Protein AF-A0A0B1SPC8-F1 (afdb_monomer_lite)

Structure (mmCIF, N/CA/C/O backbone):
data_AF-A0A0B1SPC8-F1
#
_entry.id   AF-A0A0B1SPC8-F1
#
loop_
_atom_site.group_PDB
_atom_site.id
_atom_site.type_symbol
_atom_site.label_atom_id
_atom_site.label_alt_id
_atom_site.label_comp_id
_atom_site.label_asym_id
_atom_site.label_entity_id
_atom_site.label_seq_id
_atom_site.pdbx_PDB_ins_code
_atom_site.Cartn_x
_atom_site.Cartn_y
_atom_site.Cartn_z
_atom_site.occupancy
_atom_site.B_iso_or_equiv
_atom_site.auth_seq_id
_atom_site.auth_comp_id
_atom_site.auth_asym_id
_atom_site.auth_atom_id
_atom_site.pdbx_PDB_model_num
ATOM 1 N N . LEU A 1 1 ? -17.282 -19.046 -81.722 1.00 43.69 1 LEU A N 1
ATOM 2 C CA . LEU A 1 1 ? -17.983 -20.095 -80.949 1.00 43.69 1 LEU A CA 1
ATOM 3 C C . LEU A 1 1 ? -18.415 -19.478 -79.629 1.00 43.69 1 LEU A C 1
ATOM 5 O O . LEU A 1 1 ? -17.618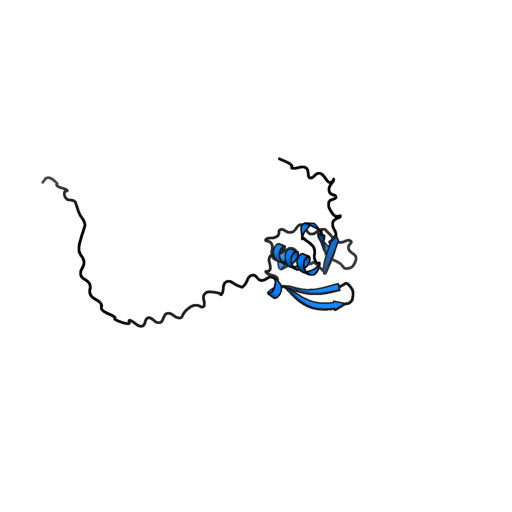 -18.775 -79.023 1.00 43.69 1 LEU A O 1
ATOM 9 N N . ALA A 1 2 ? -19.702 -19.620 -79.327 1.00 33.25 2 ALA A N 1
ATOM 10 C CA . ALA A 1 2 ? -20.455 -18.967 -78.257 1.00 33.25 2 ALA A CA 1
ATOM 11 C C . ALA A 1 2 ? -20.283 -19.698 -76.890 1.00 33.25 2 ALA A C 1
ATOM 13 O O . ALA A 1 2 ? -19.642 -20.750 -76.875 1.00 33.25 2 ALA A O 1
ATOM 14 N N . PRO A 1 3 ? -20.793 -19.133 -75.773 1.00 57.41 3 PRO A N 1
ATOM 15 C CA . PRO A 1 3 ? -20.462 -19.466 -74.375 1.00 57.41 3 PRO A CA 1
ATOM 16 C C . PRO A 1 3 ? -21.389 -20.550 -73.789 1.00 57.41 3 PRO A C 1
ATOM 18 O O . PRO A 1 3 ? -22.256 -21.016 -74.518 1.00 57.41 3 PRO A O 1
ATOM 21 N N . LEU A 1 4 ? -21.233 -20.909 -72.499 1.00 38.91 4 LEU A N 1
ATOM 22 C CA . LEU A 1 4 ? -22.323 -21.224 -71.544 1.00 38.91 4 LEU A CA 1
ATOM 23 C C . LEU A 1 4 ? -21.769 -21.533 -70.132 1.00 38.91 4 LEU A C 1
ATOM 25 O O . LEU A 1 4 ? -20.830 -22.310 -69.975 1.00 38.91 4 LEU A O 1
ATOM 29 N N . ALA A 1 5 ? -22.355 -20.867 -69.133 1.00 43.03 5 ALA A N 1
ATOM 30 C CA . ALA A 1 5 ? -22.366 -21.259 -67.721 1.00 43.03 5 ALA A CA 1
ATOM 31 C C . ALA A 1 5 ? -23.495 -22.296 -67.487 1.00 43.03 5 ALA A C 1
ATOM 33 O O . ALA A 1 5 ? -24.055 -22.749 -68.479 1.00 43.03 5 ALA A O 1
ATOM 34 N N . GLU A 1 6 ? -23.852 -22.567 -66.216 1.00 39.41 6 GLU A N 1
ATOM 35 C CA . GLU A 1 6 ? -24.920 -23.474 -65.698 1.00 39.41 6 GLU A CA 1
ATOM 36 C C . GLU A 1 6 ? -24.376 -24.869 -65.300 1.00 39.41 6 GLU A C 1
ATOM 38 O O . GLU A 1 6 ? -23.611 -25.462 -66.050 1.00 39.41 6 GLU A O 1
ATOM 43 N N . ASN A 1 7 ? -24.626 -25.491 -64.140 1.00 43.78 7 ASN A N 1
ATOM 44 C CA . ASN A 1 7 ? -25.593 -25.361 -63.038 1.00 43.78 7 ASN A CA 1
ATOM 45 C C . ASN A 1 7 ? -24.917 -25.906 -61.750 1.00 43.78 7 ASN A C 1
ATOM 47 O O . ASN A 1 7 ? -24.035 -26.756 -61.843 1.00 43.78 7 ASN A O 1
ATOM 51 N N . ASP A 1 8 ? -25.103 -25.345 -60.558 1.00 37.16 8 ASP A N 1
ATOM 52 C CA . ASP A 1 8 ? -26.288 -25.378 -59.684 1.00 37.16 8 ASP A CA 1
ATOM 53 C C . ASP A 1 8 ? -26.528 -26.739 -58.981 1.00 37.16 8 ASP A C 1
ATOM 55 O O . ASP A 1 8 ? -26.872 -27.738 -59.607 1.00 37.16 8 ASP A O 1
ATOM 59 N N . ASN A 1 9 ? -26.422 -26.670 -57.648 1.00 44.00 9 ASN A N 1
ATOM 60 C CA . ASN A 1 9 ? -27.435 -27.113 -56.686 1.00 44.00 9 ASN A CA 1
ATOM 61 C C . ASN A 1 9 ? -27.392 -28.524 -56.015 1.00 44.00 9 ASN A C 1
ATOM 63 O O . ASN A 1 9 ? -27.437 -29.565 -56.660 1.00 44.00 9 ASN A O 1
ATOM 67 N N . GLU A 1 10 ? -27.423 -28.450 -54.671 1.00 40.12 10 GLU A N 1
ATOM 68 C CA . GLU A 1 10 ? -28.068 -29.296 -53.624 1.00 40.12 10 GLU A CA 1
ATOM 69 C C . GLU A 1 10 ? -27.455 -30.670 -53.300 1.00 40.12 10 GLU A C 1
ATOM 71 O O . GLU A 1 10 ? -27.351 -31.552 -54.141 1.00 40.12 10 GLU A O 1
ATOM 76 N N . ASP A 1 11 ? -26.840 -30.869 -52.131 1.00 38.84 11 ASP A N 1
ATOM 77 C CA . ASP A 1 11 ? -27.388 -30.956 -50.762 1.00 38.84 11 ASP A CA 1
ATOM 78 C C . ASP A 1 11 ? -28.084 -32.303 -50.466 1.00 38.84 11 ASP A C 1
ATOM 80 O O . ASP A 1 11 ? -28.884 -32.816 -51.243 1.00 38.84 11 ASP A O 1
ATOM 84 N N . VAL A 1 12 ? -27.801 -32.797 -49.256 1.00 41.44 12 VAL A N 1
ATOM 85 C CA . VAL A 1 12 ? -28.731 -33.549 -48.407 1.00 41.44 12 VAL A CA 1
ATOM 86 C C . VAL A 1 12 ? -28.881 -35.102 -48.530 1.00 41.44 12 VAL A C 1
ATOM 88 O O . VAL A 1 12 ? -29.370 -35.659 -49.506 1.00 41.44 12 VAL A O 1
ATOM 91 N N . PHE A 1 13 ? -28.607 -35.749 -47.370 1.00 40.72 13 PHE A N 1
ATOM 92 C CA . PHE A 1 13 ? -29.007 -37.085 -46.843 1.00 40.72 13 PHE A CA 1
ATOM 93 C C . PHE A 1 13 ? -28.371 -38.349 -47.490 1.00 40.72 13 PHE A C 1
ATOM 95 O O . PHE A 1 13 ? -28.210 -38.430 -48.691 1.00 40.72 13 PHE A O 1
ATOM 102 N N . GLN A 1 14 ? -27.973 -39.427 -46.792 1.00 35.91 14 GLN A N 1
ATOM 103 C CA . GLN A 1 14 ? -28.425 -40.001 -45.519 1.00 35.91 14 GLN A CA 1
ATOM 104 C C . GLN A 1 14 ? -27.414 -41.068 -45.004 1.00 35.91 14 GLN A C 1
ATOM 106 O O . GLN A 1 14 ? -26.889 -41.870 -45.767 1.00 35.91 14 GLN A O 1
ATOM 111 N N . THR A 1 15 ? -27.178 -41.051 -43.687 1.00 40.91 15 THR A N 1
ATOM 112 C CA . THR A 1 15 ? -26.807 -42.137 -42.743 1.00 40.91 15 THR A CA 1
ATOM 113 C C . THR A 1 15 ? -26.546 -43.562 -43.247 1.00 40.91 15 THR A C 1
ATOM 115 O O . THR A 1 15 ? -27.477 -44.159 -43.763 1.00 40.91 15 THR A O 1
ATOM 118 N N . HIS A 1 16 ? -25.440 -44.183 -42.792 1.00 39.59 16 HIS A N 1
ATOM 119 C CA . HIS A 1 16 ? -25.464 -45.507 -42.135 1.00 39.59 16 HIS A CA 1
ATOM 120 C C . HIS A 1 16 ? -24.368 -45.637 -41.064 1.00 39.59 16 HIS A C 1
ATOM 122 O O . HIS A 1 16 ? -23.194 -45.358 -41.296 1.00 39.59 16 HIS A O 1
ATOM 128 N N . SER A 1 17 ? -24.792 -46.088 -39.884 1.00 44.06 17 SER A N 1
ATOM 129 C CA . SER A 1 17 ? -23.980 -46.455 -38.729 1.00 44.06 17 SER A CA 1
ATOM 130 C C . SER A 1 17 ? -22.925 -47.506 -39.068 1.00 44.06 17 SER A C 1
ATOM 132 O O . SER A 1 17 ? -23.242 -48.582 -39.569 1.00 44.06 17 SER A O 1
ATOM 134 N N . GLY A 1 18 ? -21.680 -47.227 -38.695 1.00 39.09 18 GLY A N 1
ATOM 135 C CA . GLY A 1 18 ? -20.591 -48.192 -38.702 1.00 39.09 18 GLY A CA 1
ATOM 136 C C . GLY A 1 18 ? -19.676 -47.929 -37.518 1.00 39.09 18 GLY A C 1
ATOM 137 O O . GLY A 1 18 ? -18.741 -47.142 -37.608 1.00 39.09 18 GLY A O 1
ATOM 138 N N . THR A 1 19 ? -19.955 -48.576 -36.389 1.00 50.19 19 THR A N 1
ATOM 139 C CA . THR A 1 19 ? -19.011 -48.700 -35.277 1.00 50.19 19 THR A CA 1
ATOM 140 C C . THR A 1 19 ? -17.724 -49.331 -35.790 1.00 50.19 19 THR A C 1
ATOM 142 O O . THR A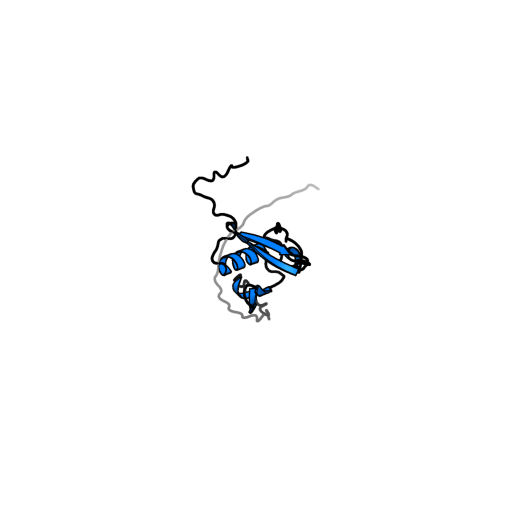 1 19 ? -17.705 -50.521 -36.109 1.00 50.19 19 THR A O 1
ATOM 145 N N . ARG A 1 20 ? -16.632 -48.567 -35.835 1.00 43.25 20 ARG A N 1
ATOM 146 C CA . ARG A 1 20 ? -15.298 -49.152 -35.930 1.00 43.25 20 ARG A CA 1
ATOM 147 C C . ARG A 1 20 ? -14.340 -48.411 -35.013 1.00 43.25 20 ARG A C 1
ATOM 149 O O . ARG A 1 20 ? -13.822 -47.349 -35.328 1.00 43.25 20 ARG A O 1
ATOM 156 N N . SER A 1 21 ? -14.162 -49.022 -33.848 1.00 48.69 21 SER A N 1
ATOM 157 C CA . SER A 1 21 ? -13.082 -48.748 -32.916 1.00 48.69 21 SER A CA 1
ATOM 158 C C . SER A 1 21 ? -11.758 -49.073 -33.608 1.00 48.69 21 SER A C 1
ATOM 160 O O . SER A 1 21 ? -11.517 -50.228 -33.964 1.00 48.69 21 SER A O 1
ATOM 162 N N . LEU A 1 22 ? -10.931 -48.059 -33.836 1.00 45.66 22 LEU A N 1
ATOM 163 C CA . LEU A 1 22 ? -9.519 -48.206 -34.165 1.00 45.66 22 LEU A CA 1
ATOM 164 C C . LEU A 1 22 ? -8.773 -47.186 -33.310 1.00 45.66 22 LEU A C 1
ATOM 166 O O . LEU A 1 22 ? -8.848 -45.981 -33.533 1.00 45.66 22 LEU A O 1
ATOM 170 N N . ALA A 1 23 ? -8.130 -47.703 -32.267 1.00 45.03 23 ALA A N 1
ATOM 171 C CA . ALA A 1 23 ? -7.189 -46.966 -31.452 1.00 45.03 23 ALA A CA 1
ATOM 172 C C . ALA A 1 23 ? -5.959 -46.652 -32.309 1.00 45.03 23 ALA A C 1
ATOM 174 O O . ALA A 1 23 ? -5.156 -47.540 -32.590 1.00 45.03 23 ALA A O 1
ATOM 175 N N . GLU A 1 24 ? -5.820 -45.396 -32.720 1.00 42.25 24 GLU A N 1
ATOM 176 C CA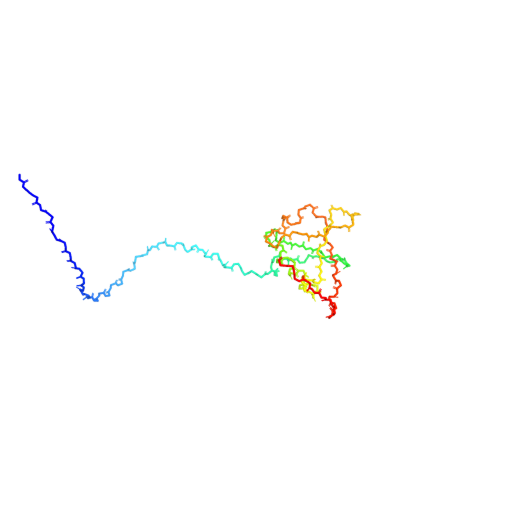 . GLU A 1 24 ? -4.555 -44.866 -33.211 1.00 42.25 24 GLU A CA 1
ATOM 177 C C . GLU A 1 24 ? -3.914 -44.076 -32.070 1.00 42.25 24 GLU A C 1
ATOM 179 O O . GLU A 1 24 ? -4.328 -42.976 -31.705 1.00 42.25 24 GLU A O 1
ATOM 184 N N . SER A 1 25 ? -2.949 -44.738 -31.435 1.00 51.97 25 SER A N 1
ATOM 185 C CA . SER A 1 25 ? -2.102 -44.214 -30.373 1.00 51.97 25 SER A CA 1
ATOM 186 C C . SER A 1 25 ? -1.283 -43.045 -30.917 1.00 51.97 25 SER A C 1
ATOM 188 O O . SER A 1 25 ? -0.214 -43.249 -31.487 1.00 51.97 25 SER A O 1
ATOM 190 N N . SER A 1 26 ? -1.791 -41.826 -30.750 1.00 52.62 26 SER A N 1
ATOM 191 C CA . SER A 1 26 ? -1.015 -40.600 -30.930 1.00 52.62 26 SER A CA 1
ATOM 192 C C . SER A 1 26 ? -0.454 -40.183 -29.577 1.00 52.62 26 SER A C 1
ATOM 194 O O . SER A 1 26 ? -1.205 -39.933 -28.634 1.00 52.62 26 SER A O 1
ATOM 196 N N . ASP A 1 27 ? 0.873 -40.153 -29.500 1.00 55.97 27 ASP A N 1
ATOM 197 C CA . ASP A 1 27 ? 1.668 -39.634 -28.389 1.00 55.97 27 ASP A CA 1
ATOM 198 C C . ASP A 1 27 ? 1.366 -38.136 -28.218 1.00 55.97 27 ASP A C 1
ATOM 200 O O . ASP A 1 27 ? 1.970 -37.263 -28.839 1.00 55.97 27 ASP A O 1
ATOM 204 N N . VAL A 1 28 ? 0.322 -37.842 -27.446 1.00 57.81 28 VAL A N 1
ATOM 205 C CA . VAL A 1 28 ? 0.040 -36.506 -26.933 1.00 57.81 28 VAL A CA 1
ATOM 206 C C . VAL A 1 28 ? 0.604 -36.497 -25.530 1.00 57.81 28 VAL A C 1
ATOM 208 O O . VAL A 1 28 ? -0.015 -37.012 -24.601 1.00 57.81 28 VAL A O 1
ATOM 211 N N . THR A 1 29 ? 1.790 -35.918 -25.365 1.00 55.81 29 THR A N 1
ATOM 212 C CA . THR A 1 29 ? 2.273 -35.552 -24.038 1.00 55.81 29 THR A CA 1
ATOM 213 C C . THR A 1 29 ? 1.254 -34.561 -23.465 1.00 55.81 29 THR A C 1
ATOM 215 O O . THR A 1 29 ? 1.089 -33.480 -24.038 1.00 55.81 29 THR A O 1
ATOM 218 N N . PRO A 1 30 ? 0.513 -34.887 -22.390 1.00 57.03 30 PRO A N 1
ATOM 219 C CA . PRO A 1 30 ? -0.393 -33.922 -21.801 1.00 57.03 30 PRO A CA 1
ATOM 220 C C . PRO A 1 30 ? 0.474 -32.812 -21.217 1.00 57.03 30 PRO A C 1
ATOM 222 O O . PRO A 1 30 ? 1.173 -33.007 -20.224 1.00 57.03 30 PRO A O 1
ATOM 225 N N . VAL A 1 31 ? 0.461 -31.642 -21.855 1.00 50.59 31 VAL A N 1
ATOM 226 C CA . VAL A 1 31 ? 0.962 -30.428 -21.218 1.00 50.59 31 VAL A CA 1
ATOM 227 C C . VAL A 1 31 ? 0.103 -30.275 -19.967 1.00 50.59 31 VAL A C 1
ATOM 229 O O . VAL A 1 31 ? -1.126 -30.234 -20.109 1.00 50.59 31 VAL A O 1
ATOM 232 N N . PRO A 1 32 ? 0.671 -30.252 -18.748 1.00 47.06 32 PRO A N 1
ATOM 233 C CA . PRO A 1 32 ? -0.129 -29.946 -17.583 1.00 47.06 32 PRO A CA 1
ATOM 234 C C . PRO A 1 32 ? -0.731 -28.574 -17.852 1.00 47.06 32 PRO A C 1
ATOM 236 O O . PRO A 1 32 ? -0.013 -27.576 -17.935 1.00 47.06 32 PRO A O 1
ATOM 239 N N . SER A 1 33 ? -2.049 -28.548 -18.076 1.00 47.47 33 SER A N 1
ATOM 240 C CA . SER A 1 33 ? -2.810 -27.310 -18.063 1.00 47.47 33 SER A CA 1
ATOM 241 C C . SER A 1 33 ? -2.425 -26.668 -16.755 1.00 47.47 33 SER A C 1
ATOM 243 O O . SER A 1 33 ? -2.626 -27.293 -15.712 1.00 47.47 33 SER A O 1
ATOM 245 N N . SER A 1 34 ? -1.750 -25.519 -16.831 1.00 45.25 34 SER A N 1
ATOM 246 C CA . SER A 1 34 ? -1.342 -24.773 -15.657 1.00 45.25 34 SER A CA 1
ATOM 247 C C . SER A 1 34 ? -2.577 -24.708 -14.788 1.00 45.25 34 SER A C 1
ATOM 249 O O . SER A 1 34 ? -3.575 -24.103 -15.182 1.00 45.25 34 SER A O 1
ATOM 251 N N . THR A 1 35 ? -2.547 -25.459 -13.684 1.00 45.12 35 THR A N 1
ATOM 252 C CA . THR A 1 35 ? -3.556 -25.401 -12.640 1.00 45.12 35 THR A CA 1
ATOM 253 C C . THR A 1 35 ? -3.838 -23.933 -12.482 1.00 45.12 35 THR A C 1
ATOM 255 O O . THR A 1 35 ? -2.883 -23.185 -12.258 1.00 45.12 35 THR A O 1
ATOM 258 N N . VAL A 1 36 ? -5.094 -23.536 -12.722 1.00 49.28 36 VAL A N 1
ATOM 259 C CA . VAL A 1 36 ? -5.594 -22.195 -12.430 1.00 49.28 36 VAL A CA 1
ATOM 260 C C . VAL A 1 36 ? -5.027 -21.908 -11.059 1.00 49.28 36 VAL A C 1
ATOM 262 O O . VAL A 1 36 ? -5.403 -22.599 -10.110 1.00 49.28 36 VAL A O 1
ATOM 265 N N . ALA A 1 37 ? -3.975 -21.083 -11.013 1.00 50.62 37 ALA A N 1
ATOM 266 C CA . ALA A 1 37 ? -3.204 -20.912 -9.801 1.00 50.62 37 ALA A CA 1
ATOM 267 C C . ALA A 1 37 ? -4.252 -20.483 -8.800 1.00 50.62 37 ALA A C 1
ATOM 269 O O . ALA A 1 37 ? -4.968 -19.516 -9.062 1.00 50.62 37 ALA A O 1
ATOM 270 N N . SER A 1 38 ? -4.463 -21.302 -7.772 1.00 49.38 38 SER A N 1
ATOM 271 C CA . SER A 1 38 ? -5.391 -20.986 -6.707 1.00 49.38 38 SER A CA 1
ATOM 272 C C . SER A 1 38 ? -4.974 -19.602 -6.242 1.00 49.38 38 SER A C 1
ATOM 274 O O . SER A 1 38 ? -3.905 -19.462 -5.646 1.00 49.38 38 SER A O 1
ATOM 276 N N . ASP A 1 39 ? -5.750 -18.596 -6.646 1.00 57.56 39 ASP A N 1
ATOM 277 C CA . ASP A 1 39 ? -5.466 -17.167 -6.508 1.00 57.56 39 ASP A CA 1
ATOM 278 C C . ASP A 1 39 ? -5.764 -16.779 -5.058 1.00 57.56 39 ASP A C 1
ATOM 280 O O . ASP A 1 39 ? -6.535 -15.866 -4.765 1.00 57.56 39 ASP A O 1
ATOM 284 N N . ASP A 1 40 ? -5.248 -17.599 -4.141 1.00 61.03 40 ASP A N 1
ATOM 285 C CA . ASP A 1 40 ? -5.396 -17.446 -2.722 1.00 61.03 40 ASP A CA 1
ATOM 286 C C . ASP A 1 40 ? -4.216 -16.600 -2.244 1.00 61.03 40 ASP A C 1
ATOM 288 O O . ASP A 1 40 ? -3.083 -17.094 -2.167 1.00 61.03 40 ASP A O 1
ATOM 292 N N . PRO A 1 41 ? -4.449 -15.316 -1.921 1.00 60.97 41 PRO A N 1
ATOM 293 C CA . PRO A 1 41 ? -3.406 -14.410 -1.455 1.00 60.97 41 PRO A CA 1
ATOM 294 C C . PRO A 1 41 ? -2.673 -14.902 -0.198 1.00 60.97 41 PRO A C 1
ATOM 296 O O . PRO A 1 41 ? -1.666 -14.306 0.172 1.00 60.97 41 PRO A O 1
ATOM 299 N N . ILE A 1 42 ? -3.159 -15.955 0.472 1.00 62.41 42 ILE A N 1
ATOM 300 C CA . ILE A 1 42 ? -2.485 -16.587 1.614 1.00 62.41 42 ILE A CA 1
ATOM 301 C C . ILE A 1 42 ? -1.124 -17.182 1.214 1.00 62.41 42 ILE A C 1
ATOM 303 O O . ILE A 1 42 ? -0.179 -17.068 1.985 1.00 62.41 42 ILE A O 1
ATOM 307 N N . ASN A 1 43 ? -0.979 -17.744 0.009 1.00 74.50 43 ASN A N 1
ATOM 308 C CA . ASN A 1 43 ? 0.298 -18.335 -0.423 1.00 74.50 43 ASN A CA 1
ATOM 309 C C . ASN A 1 43 ? 1.289 -17.306 -0.992 1.00 74.50 43 ASN A C 1
ATOM 311 O O . ASN A 1 43 ? 2.447 -17.636 -1.233 1.00 74.50 43 ASN A O 1
ATOM 315 N N . SER A 1 44 ? 0.847 -16.069 -1.228 1.00 87.50 44 SER A N 1
ATOM 316 C CA . SER A 1 44 ? 1.666 -15.017 -1.845 1.00 87.50 44 SER A CA 1
ATOM 317 C C . SER A 1 44 ? 2.319 -14.073 -0.838 1.00 87.50 44 SER A C 1
ATOM 319 O O . SER A 1 44 ? 3.102 -13.214 -1.242 1.00 87.50 44 SER A O 1
ATOM 321 N N . VAL A 1 45 ? 1.982 -14.195 0.448 1.00 92.25 45 VAL A N 1
ATOM 322 C CA . VAL A 1 45 ? 2.558 -13.399 1.536 1.00 92.25 45 VAL A CA 1
ATOM 323 C C . VAL A 1 45 ? 2.825 -14.312 2.728 1.00 92.25 45 VAL A C 1
ATOM 325 O O . VAL A 1 45 ? 1.892 -14.864 3.309 1.00 92.25 45 VAL A O 1
ATOM 328 N N . VAL A 1 46 ? 4.092 -14.440 3.110 1.00 91.56 46 VAL A N 1
ATOM 329 C CA . VAL A 1 46 ? 4.550 -15.265 4.231 1.00 91.56 46 VAL A CA 1
ATOM 330 C C . VAL A 1 46 ? 5.107 -14.367 5.329 1.00 91.56 46 VAL A C 1
ATOM 332 O O . VAL A 1 46 ? 5.961 -13.516 5.090 1.00 91.56 46 VAL A O 1
ATOM 335 N N . GLU A 1 47 ? 4.636 -14.559 6.557 1.00 91.19 47 GLU A N 1
ATOM 336 C CA . GLU A 1 47 ? 5.183 -13.881 7.735 1.00 91.19 47 GLU A CA 1
ATOM 337 C C . GLU A 1 47 ? 6.437 -14.622 8.215 1.00 91.19 47 GLU A C 1
ATOM 339 O O . GLU A 1 47 ? 6.383 -15.818 8.493 1.00 91.19 47 GLU A O 1
ATOM 344 N N . LEU A 1 48 ? 7.570 -13.921 8.301 1.00 87.38 48 LEU A N 1
ATOM 345 C CA . LEU A 1 48 ? 8.858 -14.522 8.664 1.00 87.38 48 LEU A CA 1
ATOM 346 C C . LEU A 1 48 ? 9.094 -14.487 10.178 1.00 87.38 48 LEU A C 1
ATOM 348 O O . LEU A 1 48 ? 9.232 -15.518 10.832 1.00 87.38 48 LEU A O 1
ATOM 352 N N . SER A 1 49 ? 9.164 -13.283 10.743 1.00 82.38 49 SER A N 1
ATOM 353 C CA . SER A 1 49 ? 9.354 -13.046 12.172 1.00 82.38 49 SER A CA 1
ATOM 354 C C . SER A 1 49 ? 8.758 -11.695 12.562 1.00 82.38 49 SER A C 1
ATOM 356 O O . SER A 1 49 ? 8.615 -10.781 11.745 1.00 82.38 49 SER A O 1
ATOM 358 N N . THR A 1 50 ? 8.360 -11.567 13.823 1.00 81.19 50 THR A N 1
ATOM 359 C CA . THR A 1 50 ? 7.742 -10.346 14.342 1.00 81.19 50 THR A CA 1
ATOM 360 C C . THR A 1 50 ? 8.534 -9.879 15.549 1.00 81.19 50 THR A C 1
ATOM 362 O O . THR A 1 50 ? 8.810 -10.667 16.454 1.00 81.19 50 THR A O 1
ATOM 365 N N . SER A 1 51 ? 8.900 -8.599 15.572 1.00 78.31 51 SER A N 1
ATOM 366 C CA . SER A 1 51 ? 9.504 -7.970 16.747 1.00 78.31 51 SER A CA 1
ATOM 367 C C . SER A 1 51 ? 8.722 -6.711 17.109 1.00 78.31 51 SER A C 1
ATOM 369 O O . SER A 1 51 ? 8.683 -5.729 16.367 1.00 78.31 51 SER A O 1
ATOM 371 N N . GLY A 1 52 ? 8.032 -6.762 18.250 1.00 80.75 52 GLY A N 1
ATOM 372 C CA . GLY A 1 52 ? 7.138 -5.691 18.687 1.00 80.75 52 GLY A CA 1
ATOM 373 C C . GLY A 1 52 ? 6.081 -5.357 17.631 1.00 80.75 52 GLY A C 1
ATOM 374 O O . GLY A 1 52 ? 5.282 -6.209 17.257 1.00 80.75 52 GLY A O 1
ATOM 375 N N . ASN A 1 53 ? 6.104 -4.116 17.144 1.00 81.50 53 ASN A N 1
ATOM 376 C CA . ASN A 1 53 ? 5.139 -3.597 16.169 1.00 81.50 53 ASN A CA 1
ATOM 377 C C . ASN A 1 53 ? 5.590 -3.765 14.706 1.00 81.50 53 ASN A C 1
ATOM 379 O O . ASN A 1 53 ? 4.929 -3.249 13.805 1.00 81.50 53 ASN A O 1
ATOM 383 N N . LEU A 1 54 ? 6.725 -4.425 14.459 1.00 86.50 54 LEU A N 1
ATOM 384 C CA . LEU A 1 54 ? 7.276 -4.621 13.122 1.00 86.50 54 LEU A CA 1
ATOM 385 C C . LEU A 1 54 ? 7.016 -6.049 12.634 1.00 86.50 54 LEU A C 1
ATOM 387 O O . LEU A 1 54 ? 7.401 -7.024 13.286 1.00 86.50 54 LEU A O 1
ATOM 391 N N . LEU A 1 55 ? 6.394 -6.152 11.460 1.00 89.88 55 LEU A N 1
ATOM 392 C CA . LEU A 1 55 ? 6.093 -7.409 10.785 1.00 89.88 55 LEU A CA 1
ATOM 393 C C . LEU A 1 55 ? 7.028 -7.597 9.588 1.00 89.88 55 LEU A C 1
ATOM 395 O O . LEU A 1 55 ? 7.029 -6.769 8.677 1.00 89.88 55 LEU A O 1
ATOM 399 N N . HIS A 1 56 ? 7.813 -8.676 9.583 1.00 92.75 56 HIS A N 1
ATOM 400 C CA . HIS A 1 56 ? 8.665 -9.024 8.447 1.00 92.75 56 HIS A CA 1
ATOM 401 C C . HIS A 1 56 ? 7.908 -9.967 7.517 1.00 92.75 56 HIS A C 1
ATOM 403 O O . HIS A 1 56 ? 7.430 -11.019 7.947 1.00 92.75 56 HIS A O 1
ATOM 409 N N . LEU A 1 57 ? 7.816 -9.581 6.247 1.00 93.56 57 LEU A N 1
ATOM 410 C CA . LEU A 1 57 ? 7.057 -10.287 5.223 1.00 93.56 57 LEU A CA 1
ATOM 411 C C . LEU A 1 57 ? 7.975 -10.705 4.080 1.00 93.56 57 LEU A C 1
ATOM 413 O O .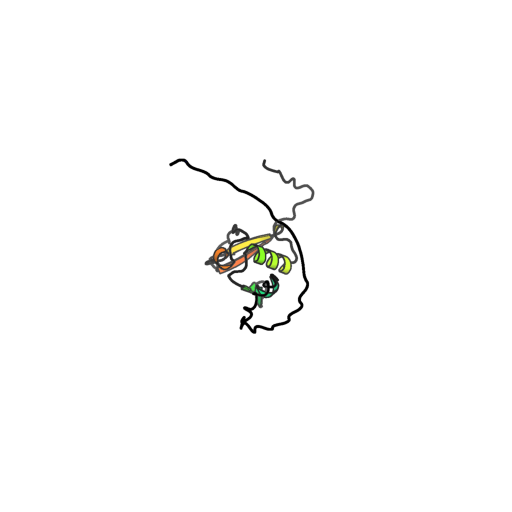 LEU A 1 57 ? 8.763 -9.892 3.599 1.00 93.56 57 LEU A O 1
ATOM 417 N N . ASP A 1 58 ? 7.817 -11.940 3.625 1.00 93.75 58 ASP A N 1
ATOM 418 C CA . ASP A 1 58 ? 8.212 -12.362 2.287 1.00 93.75 58 ASP A CA 1
ATOM 419 C C . ASP A 1 58 ? 6.974 -12.296 1.386 1.00 93.75 58 ASP A C 1
ATOM 421 O O . ASP A 1 58 ? 5.918 -12.831 1.726 1.00 93.75 58 ASP A O 1
ATOM 425 N N . VAL A 1 59 ? 7.066 -11.573 0.275 1.00 95.12 59 VAL A N 1
ATOM 426 C CA . VAL A 1 59 ? 5.926 -11.278 -0.601 1.00 95.12 59 VAL A CA 1
ATOM 427 C C . VAL A 1 59 ? 6.299 -11.648 -2.026 1.00 95.12 59 VAL A C 1
ATOM 429 O O . VAL A 1 59 ? 7.333 -11.199 -2.526 1.00 95.12 59 VAL A O 1
ATOM 432 N N . ASP A 1 60 ? 5.435 -12.397 -2.720 1.00 95.62 60 ASP A N 1
ATOM 433 C CA . ASP A 1 60 ? 5.606 -12.616 -4.158 1.00 95.62 60 ASP A CA 1
ATOM 434 C C . ASP A 1 60 ? 5.607 -11.254 -4.856 1.00 95.62 60 ASP A C 1
ATOM 436 O O . ASP A 1 60 ? 4.606 -10.539 -4.907 1.00 95.62 60 ASP A O 1
ATOM 440 N N . ALA A 1 61 ? 6.754 -10.900 -5.424 1.00 95.81 61 ALA A N 1
ATOM 441 C CA . ALA A 1 61 ? 6.977 -9.609 -6.049 1.00 95.81 61 ALA A CA 1
ATOM 442 C C . ALA A 1 61 ? 6.015 -9.338 -7.228 1.00 95.81 61 ALA A C 1
ATOM 444 O O . ALA A 1 61 ? 5.840 -8.186 -7.623 1.00 95.81 61 ALA A O 1
ATOM 445 N N . ARG A 1 62 ? 5.398 -10.381 -7.799 1.00 96.31 62 ARG A N 1
ATOM 446 C CA . ARG A 1 62 ? 4.425 -10.295 -8.900 1.00 96.31 62 ARG A CA 1
ATOM 447 C C . ARG A 1 62 ? 2.988 -10.110 -8.420 1.00 96.31 62 ARG A C 1
ATOM 449 O O . ARG A 1 62 ? 2.128 -9.818 -9.246 1.00 96.31 62 ARG A O 1
ATOM 456 N N . LEU A 1 63 ? 2.723 -10.287 -7.124 1.00 96.19 63 LEU A N 1
ATOM 457 C CA . LEU A 1 63 ? 1.397 -10.114 -6.538 1.00 96.19 63 LEU A CA 1
ATOM 458 C C . LEU A 1 63 ? 0.855 -8.720 -6.900 1.00 96.19 63 LEU A C 1
ATOM 460 O O . LEU A 1 63 ? 1.579 -7.740 -6.709 1.00 96.19 63 LEU A O 1
ATOM 464 N N . PRO A 1 64 ? -0.386 -8.589 -7.401 1.00 96.69 64 PRO A N 1
ATOM 465 C CA . PRO A 1 64 ? -0.987 -7.277 -7.603 1.00 96.69 64 PRO A CA 1
ATOM 466 C C . PRO A 1 64 ? -1.084 -6.516 -6.281 1.00 96.69 64 PRO A C 1
ATOM 468 O O . PRO A 1 64 ? -1.473 -7.068 -5.247 1.00 96.69 64 PRO A O 1
ATOM 471 N N . PHE A 1 65 ? -0.759 -5.231 -6.297 1.00 96.50 65 PHE A N 1
ATOM 472 C CA . PHE A 1 65 ? -0.681 -4.415 -5.095 1.00 96.50 65 PHE A CA 1
ATOM 473 C C . PHE A 1 65 ? -2.038 -4.300 -4.388 1.00 96.50 65 PHE A C 1
ATOM 475 O O . PHE A 1 65 ? -2.103 -4.305 -3.158 1.00 96.50 65 PHE A O 1
ATOM 482 N N . GLY A 1 66 ? -3.145 -4.314 -5.137 1.00 95.88 66 GLY A N 1
ATOM 483 C CA . GLY A 1 66 ? -4.496 -4.399 -4.578 1.00 95.88 66 GLY A CA 1
ATOM 484 C C . GLY A 1 66 ? -4.727 -5.678 -3.765 1.00 95.88 66 GLY A C 1
ATOM 485 O O . GLY A 1 66 ? -5.305 -5.627 -2.678 1.00 95.88 66 GLY A O 1
ATOM 486 N N . ARG A 1 67 ? -4.203 -6.823 -4.229 1.00 95.81 67 ARG A N 1
ATOM 487 C CA . ARG A 1 67 ? -4.262 -8.100 -3.492 1.00 95.81 67 ARG A CA 1
ATOM 488 C C . ARG A 1 67 ? -3.413 -8.048 -2.224 1.00 95.81 67 ARG A C 1
ATOM 490 O O . ARG A 1 67 ? -3.863 -8.525 -1.183 1.00 95.81 67 ARG A O 1
ATOM 497 N N . PHE A 1 68 ? -2.239 -7.418 -2.280 1.00 96.12 68 PHE A N 1
ATOM 498 C CA . PHE A 1 68 ? -1.416 -7.168 -1.094 1.00 96.12 68 PHE A CA 1
ATOM 499 C C . PHE A 1 68 ? -2.143 -6.284 -0.065 1.00 96.12 68 PHE A C 1
ATOM 501 O O . PHE A 1 68 ? -2.193 -6.632 1.114 1.00 96.12 68 PHE A O 1
ATOM 508 N N . LYS A 1 69 ? -2.790 -5.190 -0.492 1.00 95.62 69 LYS A N 1
ATOM 509 C CA . LYS A 1 69 ? -3.606 -4.344 0.400 1.00 95.62 69 LYS A CA 1
ATOM 510 C C . LYS A 1 69 ? -4.773 -5.110 1.018 1.00 95.62 69 LYS A C 1
ATOM 512 O O . LYS A 1 69 ? -5.032 -4.953 2.206 1.00 95.62 69 LYS A O 1
ATOM 517 N N . ALA A 1 70 ? -5.450 -5.959 0.248 1.00 95.31 70 ALA A N 1
ATOM 518 C CA . ALA A 1 70 ? -6.518 -6.811 0.767 1.00 95.31 70 ALA A CA 1
ATOM 519 C C . ALA A 1 70 ? -5.992 -7.831 1.793 1.00 95.31 70 ALA A C 1
ATOM 521 O O . ALA A 1 70 ? -6.622 -8.052 2.827 1.00 95.31 70 ALA A O 1
ATOM 522 N N . TRP A 1 71 ? -4.820 -8.429 1.547 1.00 95.62 71 TRP A N 1
ATOM 523 C CA . TRP A 1 71 ? -4.142 -9.276 2.530 1.00 95.62 71 TRP A CA 1
ATOM 524 C C . TRP A 1 71 ? -3.841 -8.497 3.817 1.00 95.62 71 TRP A C 1
ATOM 526 O O . TRP A 1 71 ? -4.194 -8.962 4.900 1.00 95.62 71 TRP A O 1
ATOM 536 N N . LEU A 1 72 ? -3.296 -7.284 3.697 1.00 94.50 72 LEU A N 1
ATOM 537 C CA . LEU A 1 72 ? -2.982 -6.424 4.837 1.00 94.50 72 LEU A CA 1
ATOM 538 C C . LEU A 1 72 ? -4.242 -6.029 5.621 1.00 94.50 72 LEU A C 1
ATOM 540 O O . LEU A 1 72 ? -4.239 -6.089 6.845 1.00 94.50 72 LEU A O 1
ATOM 544 N N . GLY A 1 73 ? -5.341 -5.704 4.935 1.00 93.81 73 GLY A N 1
ATOM 545 C CA . GLY A 1 73 ? -6.632 -5.430 5.570 1.00 93.81 73 GLY A CA 1
ATOM 546 C C . GLY A 1 73 ? -7.149 -6.622 6.377 1.00 93.81 73 GLY A C 1
ATOM 547 O O . GLY A 1 73 ? -7.484 -6.474 7.551 1.00 93.81 73 GLY A O 1
ATOM 548 N N . ARG A 1 74 ? -7.101 -7.837 5.807 1.00 94.06 74 ARG A N 1
ATOM 549 C CA . ARG A 1 74 ? -7.440 -9.071 6.542 1.00 94.06 74 ARG A CA 1
ATOM 550 C C . ARG A 1 74 ? -6.535 -9.276 7.758 1.00 94.06 74 ARG A C 1
ATOM 552 O O . ARG A 1 74 ? -7.043 -9.604 8.825 1.00 94.06 74 ARG A O 1
ATOM 559 N N . LYS A 1 75 ? -5.223 -9.042 7.622 1.00 92.12 75 LYS A N 1
ATOM 560 C CA . LYS A 1 75 ? -4.259 -9.143 8.732 1.00 92.12 75 LYS A CA 1
ATOM 561 C C . LYS A 1 75 ? -4.570 -8.160 9.864 1.00 92.12 75 LYS A C 1
ATOM 563 O O . LYS A 1 75 ? -4.398 -8.497 11.031 1.00 92.12 75 LYS A O 1
ATOM 568 N N . LEU A 1 76 ? -5.029 -6.963 9.516 1.00 91.38 76 LEU A N 1
ATOM 569 C CA . LEU A 1 76 ? -5.372 -5.898 10.454 1.00 91.38 76 LEU A CA 1
ATOM 570 C C . LEU A 1 76 ? -6.824 -5.967 10.966 1.00 91.38 76 LEU A C 1
ATOM 572 O O . LEU A 1 76 ? -7.189 -5.188 11.842 1.00 91.38 76 LEU A O 1
ATOM 576 N N . GLY A 1 77 ? -7.656 -6.867 10.431 1.00 92.88 77 GLY A N 1
ATOM 577 C CA . GLY A 1 77 ? -9.080 -6.950 10.764 1.00 92.88 77 GLY A CA 1
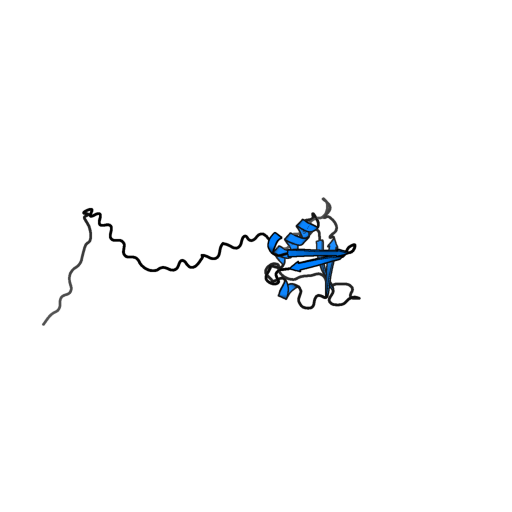ATOM 578 C C . GLY A 1 77 ? -9.891 -5.725 10.320 1.00 92.88 77 GLY A C 1
ATOM 579 O O . GLY A 1 77 ? -10.852 -5.360 10.992 1.00 92.88 77 GLY A O 1
ATOM 580 N N . MET A 1 78 ? -9.497 -5.071 9.224 1.00 91.81 78 MET A N 1
ATOM 581 C CA . MET A 1 78 ? -10.121 -3.840 8.721 1.00 91.81 78 MET A CA 1
ATOM 582 C C . MET A 1 78 ? -10.235 -3.834 7.195 1.00 91.81 78 MET A C 1
ATOM 584 O O . MET A 1 78 ? -9.458 -4.483 6.491 1.00 91.81 78 MET A O 1
ATOM 588 N N . ASP A 1 79 ? -11.189 -3.069 6.672 1.00 91.62 79 ASP A N 1
ATOM 589 C CA . ASP A 1 79 ? -11.331 -2.874 5.232 1.00 91.62 79 ASP A CA 1
ATOM 590 C C . ASP A 1 79 ? -10.249 -1.928 4.674 1.00 91.62 79 ASP A C 1
ATOM 592 O O . ASP A 1 79 ? -9.748 -1.033 5.359 1.00 91.62 79 ASP A O 1
ATOM 596 N N . THR A 1 80 ? -9.904 -2.091 3.395 1.00 92.00 80 THR A N 1
ATOM 597 C CA . THR A 1 80 ? -8.900 -1.255 2.704 1.00 92.00 80 THR A CA 1
ATOM 598 C C . THR A 1 80 ? -9.278 0.230 2.614 1.00 92.00 80 THR A C 1
ATOM 600 O O . THR A 1 80 ? -8.412 1.089 2.426 1.00 92.00 80 THR A O 1
ATOM 603 N N . THR A 1 81 ? -10.553 0.574 2.804 1.00 91.06 81 THR A N 1
ATOM 604 C CA . THR A 1 81 ? -11.016 1.961 2.931 1.00 91.06 81 THR A CA 1
ATOM 605 C C . THR A 1 81 ? -10.698 2.578 4.295 1.00 91.06 81 THR A C 1
ATOM 607 O O . THR A 1 81 ? -10.663 3.802 4.409 1.00 91.06 81 THR A O 1
ATOM 610 N N . GLN A 1 82 ? -10.373 1.785 5.315 1.00 91.94 82 GLN A N 1
ATOM 611 C CA . GLN A 1 82 ? -10.136 2.267 6.681 1.00 91.94 82 GLN A CA 1
ATOM 612 C C . GLN A 1 82 ? -8.665 2.587 6.971 1.00 91.94 82 GLN A C 1
ATOM 614 O O . GLN A 1 82 ? -8.339 3.060 8.058 1.00 91.94 82 GLN A O 1
ATOM 619 N N . PHE A 1 83 ? -7.761 2.378 6.013 1.00 94.25 83 PHE A N 1
ATOM 620 C CA . PHE A 1 83 ? -6.351 2.724 6.164 1.00 94.25 83 PHE A CA 1
ATOM 621 C C . PHE A 1 83 ? -5.715 3.179 4.851 1.00 94.25 83 PHE A C 1
ATOM 623 O O . PHE A 1 83 ? -6.258 3.003 3.760 1.00 94.25 83 PHE A O 1
ATOM 630 N N . VAL A 1 84 ? -4.530 3.773 4.967 1.00 95.12 84 VAL A N 1
ATOM 631 C CA . VAL A 1 84 ? -3.614 4.023 3.853 1.00 95.12 84 VAL A CA 1
ATOM 632 C C . VAL A 1 84 ? -2.263 3.388 4.140 1.00 95.12 84 VAL A C 1
ATOM 634 O O . VAL A 1 84 ? -1.786 3.384 5.279 1.00 95.12 84 VAL A O 1
ATOM 637 N N . VAL A 1 85 ? -1.639 2.865 3.088 1.00 96.75 85 VAL A N 1
ATOM 638 C CA . VAL A 1 85 ? -0.247 2.417 3.132 1.00 96.75 85 VAL A CA 1
ATOM 639 C C . VAL A 1 85 ? 0.648 3.646 3.015 1.00 96.75 85 VAL A C 1
ATOM 641 O O . VAL A 1 85 ? 0.466 4.469 2.119 1.00 96.75 85 VAL A O 1
ATOM 644 N N . ILE A 1 86 ? 1.612 3.764 3.919 1.00 97.62 86 ILE A N 1
ATOM 645 C CA . ILE A 1 86 ? 2.626 4.813 3.932 1.00 97.62 86 ILE A CA 1
ATOM 646 C C . ILE A 1 86 ? 3.955 4.196 3.510 1.00 97.62 86 ILE A C 1
ATOM 648 O O . ILE A 1 86 ? 4.366 3.174 4.052 1.00 97.62 86 ILE A O 1
ATOM 652 N N . LYS A 1 87 ? 4.640 4.810 2.552 1.00 97.44 87 LYS A N 1
ATOM 653 C CA . LYS A 1 87 ? 5.974 4.403 2.117 1.00 97.44 87 LYS A CA 1
ATOM 654 C C . LYS A 1 87 ? 7.028 5.262 2.776 1.00 97.44 87 LYS A C 1
ATOM 656 O O . LYS A 1 87 ? 6.975 6.485 2.663 1.00 97.44 87 LYS A O 1
ATOM 661 N N . HIS A 1 88 ? 8.010 4.608 3.369 1.00 97.31 88 HIS A N 1
ATOM 662 C CA . HIS A 1 88 ? 9.240 5.234 3.816 1.00 97.31 88 HIS A CA 1
ATOM 663 C C . HIS A 1 88 ? 10.372 4.725 2.927 1.00 97.31 88 HIS A C 1
ATOM 665 O O . HIS A 1 88 ? 10.561 3.518 2.802 1.00 97.31 88 HIS A O 1
ATOM 671 N N . TYR A 1 89 ? 11.108 5.627 2.297 1.00 96.19 89 TYR A N 1
ATOM 672 C CA . TYR A 1 89 ? 12.282 5.354 1.467 1.00 96.19 89 TYR A CA 1
ATOM 673 C C . TYR A 1 89 ? 13.589 5.448 2.268 1.00 96.19 89 TYR A C 1
ATOM 675 O O . TYR A 1 89 ? 14.630 4.978 1.815 1.00 96.19 89 TYR A O 1
ATOM 683 N N . ARG A 1 90 ? 13.555 6.070 3.454 1.00 95.88 90 ARG A N 1
ATOM 684 C CA . ARG A 1 90 ? 14.682 6.195 4.391 1.00 95.88 90 ARG A CA 1
ATOM 685 C C . ARG A 1 90 ? 14.197 6.022 5.829 1.00 95.88 90 ARG A C 1
ATOM 687 O O . ARG A 1 90 ? 13.008 6.146 6.109 1.00 95.88 90 ARG A O 1
ATOM 694 N N . GLU A 1 91 ? 15.120 5.758 6.748 1.00 91.12 91 GLU A N 1
ATOM 695 C CA . GLU A 1 91 ? 14.794 5.511 8.158 1.00 91.12 91 GLU A CA 1
ATOM 696 C C . GLU A 1 91 ? 14.056 6.688 8.824 1.00 91.12 91 GLU A C 1
ATOM 698 O O . GLU A 1 91 ? 13.035 6.468 9.486 1.00 91.12 91 GLU A O 1
ATOM 703 N N . ASP A 1 92 ? 14.523 7.912 8.551 1.00 92.62 92 ASP A N 1
ATOM 704 C CA . ASP A 1 92 ? 14.080 9.160 9.191 1.00 92.62 92 ASP A CA 1
ATOM 705 C C . ASP A 1 92 ? 13.001 9.938 8.422 1.00 92.62 92 ASP A C 1
ATOM 707 O O . ASP A 1 92 ? 12.604 11.036 8.833 1.00 92.62 92 ASP A O 1
ATOM 711 N N . ASP A 1 93 ? 12.536 9.430 7.277 1.00 94.38 93 ASP A N 1
ATOM 712 C CA . ASP A 1 93 ? 11.519 10.157 6.523 1.00 94.38 93 ASP A CA 1
ATOM 713 C C . ASP A 1 93 ? 10.140 10.106 7.206 1.00 94.38 93 ASP A C 1
ATOM 715 O O . ASP A 1 93 ? 9.811 9.214 7.992 1.00 94.38 93 ASP A O 1
ATOM 719 N N . LYS A 1 94 ? 9.306 11.109 6.906 1.00 93.06 94 LYS A N 1
ATOM 720 C CA . LYS A 1 94 ? 7.951 11.225 7.470 1.00 93.06 94 LYS A CA 1
ATOM 721 C C . LYS A 1 94 ? 6.946 10.259 6.840 1.00 93.06 94 LYS A C 1
ATOM 723 O O . LYS A 1 94 ? 5.825 10.159 7.335 1.00 93.06 94 LYS A O 1
ATOM 728 N N . GLY A 1 95 ? 7.353 9.545 5.795 1.00 95.75 95 GLY A N 1
ATOM 729 C CA . GLY A 1 95 ? 6.498 8.690 4.999 1.00 95.75 95 GLY A CA 1
ATOM 730 C C . GLY A 1 95 ? 5.621 9.455 4.007 1.00 95.75 95 GLY A C 1
ATOM 731 O O . GLY A 1 95 ? 5.216 10.595 4.235 1.00 95.75 95 GLY A O 1
ATOM 732 N N . TYR A 1 96 ? 5.312 8.798 2.895 1.00 96.25 96 TYR A N 1
ATOM 733 C CA . TYR A 1 96 ? 4.465 9.314 1.824 1.00 96.25 96 TYR A CA 1
ATOM 734 C C . TYR A 1 96 ? 3.283 8.378 1.608 1.00 96.25 96 TYR A C 1
ATOM 736 O O . TYR A 1 96 ? 3.451 7.158 1.606 1.00 96.25 96 TYR A O 1
ATOM 744 N N . GLU A 1 97 ? 2.084 8.926 1.421 1.00 95.56 97 GLU A N 1
ATOM 745 C CA . GLU A 1 97 ? 0.922 8.097 1.098 1.00 95.56 97 GLU A CA 1
ATOM 746 C C . GLU A 1 97 ? 1.132 7.368 -0.230 1.00 95.56 97 GLU A C 1
ATOM 748 O O . GLU A 1 97 ? 1.516 7.960 -1.239 1.00 95.56 97 GLU A O 1
ATOM 753 N N . CYS A 1 98 ? 0.884 6.063 -0.218 1.00 95.25 98 CYS A N 1
ATOM 754 C CA . CYS A 1 98 ? 0.952 5.239 -1.407 1.00 95.25 98 CYS A CA 1
ATOM 755 C C . CYS A 1 98 ? -0.267 5.503 -2.299 1.00 95.25 98 CYS A C 1
ATOM 757 O O . CYS A 1 98 ? -1.406 5.285 -1.882 1.00 95.25 98 CYS A O 1
ATOM 759 N N . ASN A 1 99 ? -0.016 5.924 -3.537 1.00 94.25 99 ASN A N 1
ATOM 760 C CA . ASN A 1 99 ? -1.024 6.167 -4.570 1.00 94.25 99 ASN A CA 1
ATOM 761 C C . ASN A 1 99 ? -0.908 5.199 -5.763 1.00 94.25 99 ASN A C 1
ATOM 763 O O . ASN A 1 99 ? -1.519 5.442 -6.803 1.00 94.25 99 ASN A O 1
ATOM 767 N N . ASN A 1 100 ? -0.123 4.124 -5.623 1.00 96.19 100 ASN A N 1
ATOM 768 C CA . ASN A 1 100 ? 0.020 3.100 -6.655 1.00 96.19 100 ASN A CA 1
ATOM 769 C C . ASN A 1 100 ? -1.319 2.436 -6.964 1.00 96.19 100 ASN A C 1
ATOM 771 O O . ASN A 1 100 ? -2.156 2.241 -6.074 1.00 96.19 100 ASN A O 1
ATOM 775 N N . LYS A 1 101 ? -1.494 2.082 -8.238 1.00 96.31 101 LYS A N 1
ATOM 776 C CA . LYS A 1 101 ? -2.698 1.405 -8.709 1.00 96.31 101 LYS A CA 1
ATOM 777 C C . LYS A 1 101 ? -2.735 -0.039 -8.214 1.00 96.31 101 LYS A C 1
ATOM 779 O O . LYS A 1 101 ? -1.708 -0.643 -7.914 1.00 96.31 101 LYS A O 1
ATOM 784 N N . ASP A 1 102 ? -3.934 -0.599 -8.143 1.00 95.75 102 ASP A N 1
ATOM 785 C CA . ASP A 1 102 ? -4.152 -1.943 -7.598 1.00 95.75 102 ASP A CA 1
ATOM 786 C C . ASP A 1 102 ? -3.637 -3.065 -8.505 1.00 95.75 102 ASP A C 1
ATOM 788 O O . ASP A 1 102 ? -3.318 -4.150 -8.014 1.00 95.75 102 ASP A O 1
ATOM 792 N N . ASP A 1 103 ? -3.555 -2.802 -9.807 1.00 96.44 103 ASP A N 1
ATOM 793 C CA . ASP A 1 103 ? -3.078 -3.714 -10.846 1.00 96.44 103 ASP A CA 1
ATOM 794 C C . ASP A 1 103 ? -1.549 -3.713 -11.001 1.00 96.44 103 ASP A C 1
ATOM 796 O O . ASP A 1 103 ? -0.991 -4.626 -11.609 1.00 96.44 103 ASP A O 1
ATOM 800 N N . GLU A 1 104 ? -0.850 -2.734 -10.419 1.00 96.94 104 GLU A N 1
ATOM 801 C CA . GLU A 1 104 ? 0.611 -2.734 -10.380 1.00 96.94 104 GLU A CA 1
ATOM 802 C C . GLU A 1 104 ? 1.130 -3.879 -9.504 1.00 96.94 104 GLU A C 1
ATOM 804 O O . GLU A 1 104 ? 0.565 -4.190 -8.458 1.00 96.94 104 GLU A O 1
ATOM 809 N N . SER A 1 105 ? 2.235 -4.508 -9.905 1.00 97.88 105 SER A N 1
ATOM 810 C CA . SER A 1 105 ? 2.876 -5.538 -9.079 1.00 97.88 105 SER A CA 1
ATOM 811 C C . SER A 1 105 ? 3.470 -4.942 -7.800 1.00 97.88 105 SER A C 1
ATOM 813 O O . SER A 1 105 ? 3.928 -3.798 -7.802 1.00 97.88 105 SER A O 1
ATOM 815 N N . VAL A 1 106 ? 3.549 -5.730 -6.725 1.00 97.44 106 VAL A N 1
ATOM 816 C CA . VAL A 1 106 ? 4.224 -5.345 -5.474 1.00 97.44 106 VAL A CA 1
ATOM 817 C C . VAL A 1 106 ? 5.658 -4.880 -5.732 1.00 97.44 106 VAL A C 1
ATOM 819 O O . VAL A 1 106 ? 6.07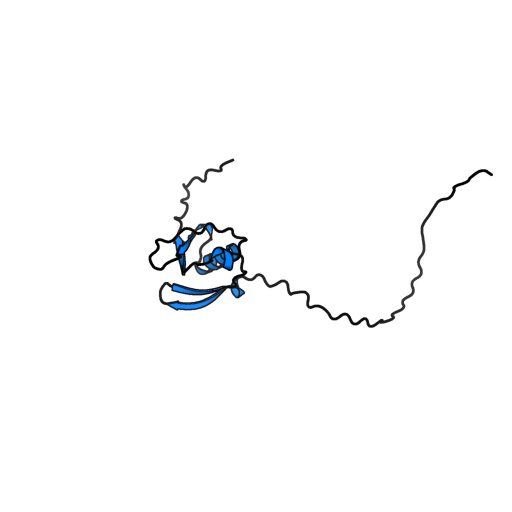7 -3.893 -5.135 1.00 97.44 106 VAL A O 1
ATOM 822 N N . ARG A 1 107 ? 6.395 -5.524 -6.650 1.00 97.12 107 ARG A N 1
ATOM 823 C CA . ARG A 1 107 ? 7.751 -5.104 -7.039 1.00 97.12 107 ARG A CA 1
ATOM 824 C C . ARG A 1 107 ? 7.792 -3.645 -7.471 1.00 97.12 107 ARG A C 1
ATOM 826 O O . ARG A 1 107 ? 8.601 -2.883 -6.956 1.00 97.12 107 ARG A O 1
ATOM 833 N N . ASN A 1 108 ? 6.935 -3.281 -8.420 1.00 97.62 108 ASN A N 1
ATOM 834 C CA . ASN A 1 108 ? 6.914 -1.934 -8.980 1.00 97.62 108 ASN A CA 1
ATOM 835 C C . ASN A 1 108 ? 6.333 -0.946 -7.967 1.00 97.62 108 ASN A C 1
ATOM 837 O O . ASN A 1 108 ? 6.852 0.152 -7.790 1.00 97.62 108 ASN A O 1
ATOM 841 N N . ALA A 1 109 ? 5.279 -1.358 -7.261 1.00 97.25 109 ALA A N 1
ATOM 842 C CA . ALA A 1 109 ? 4.642 -0.531 -6.257 1.00 97.25 109 ALA A CA 1
ATOM 843 C C . ALA A 1 109 ? 5.586 -0.227 -5.090 1.00 97.25 109 ALA A C 1
ATOM 845 O O . ALA A 1 109 ? 5.493 0.854 -4.527 1.00 97.25 109 ALA A O 1
ATOM 846 N N . LEU A 1 110 ? 6.493 -1.125 -4.707 1.00 96.62 110 LEU A N 1
ATOM 847 C CA . LEU A 1 110 ? 7.362 -0.965 -3.536 1.00 96.62 110 LEU A CA 1
ATOM 848 C C . LEU A 1 110 ? 8.844 -0.790 -3.890 1.00 96.62 110 LEU A C 1
ATOM 850 O O . LEU A 1 110 ? 9.714 -0.997 -3.045 1.00 96.62 110 LEU A O 1
ATOM 854 N N . GLU A 1 111 ? 9.143 -0.384 -5.122 1.00 95.62 111 GLU A N 1
ATOM 855 C CA . GLU A 1 111 ? 10.518 -0.160 -5.555 1.00 95.62 111 GLU A CA 1
ATOM 856 C C . GLU A 1 111 ? 11.214 0.884 -4.663 1.00 95.62 111 GLU A C 1
ATOM 858 O O . GLU A 1 111 ? 10.678 1.964 -4.400 1.00 95.62 111 GLU A O 1
ATOM 863 N N . ASN A 1 112 ? 12.418 0.553 -4.185 1.00 95.44 112 ASN A N 1
ATOM 864 C CA . ASN A 1 112 ? 13.237 1.384 -3.292 1.00 95.44 112 ASN A CA 1
ATOM 865 C C . ASN A 1 112 ? 12.587 1.744 -1.940 1.00 95.44 112 ASN A C 1
ATOM 867 O O . ASN A 1 112 ? 13.111 2.591 -1.215 1.00 95.44 112 ASN A O 1
ATOM 871 N N . VAL A 1 113 ? 11.462 1.123 -1.577 1.00 96.62 113 VAL A N 1
ATOM 872 C CA . VAL A 1 113 ? 10.811 1.355 -0.286 1.00 96.62 113 VAL A CA 1
ATOM 873 C C . VAL A 1 113 ? 11.592 0.631 0.808 1.00 96.62 113 VAL A C 1
ATOM 875 O O . VAL A 1 113 ? 11.801 -0.577 0.749 1.00 96.62 113 VAL A O 1
ATOM 878 N N . PHE A 1 114 ? 12.001 1.380 1.828 1.00 95.12 114 PHE A N 1
ATOM 879 C CA . PHE A 1 114 ? 12.709 0.870 2.997 1.00 95.12 114 PHE A CA 1
ATOM 880 C C . PHE A 1 114 ? 11.764 0.167 3.979 1.00 95.12 114 PHE A C 1
ATOM 882 O O . PHE A 1 114 ? 12.060 -0.927 4.451 1.00 95.12 114 PHE A O 1
ATOM 889 N N . LYS A 1 115 ? 10.613 0.779 4.290 1.00 94.94 115 LYS A N 1
ATOM 890 C CA . LYS A 1 115 ? 9.576 0.184 5.151 1.00 94.94 115 LYS A CA 1
ATOM 891 C C . LYS A 1 115 ? 8.187 0.703 4.799 1.00 94.94 115 LYS A C 1
ATOM 893 O O . LYS A 1 115 ? 8.029 1.806 4.268 1.00 94.94 115 LYS A O 1
ATOM 898 N N . LEU A 1 116 ? 7.178 -0.084 5.156 1.00 96.06 116 LEU A N 1
ATOM 899 C CA . LEU A 1 116 ? 5.781 0.323 5.086 1.00 96.06 116 LEU A CA 1
ATOM 900 C C . LEU A 1 116 ? 5.271 0.729 6.465 1.00 96.06 116 LEU A C 1
ATOM 902 O O . LEU A 1 116 ? 5.505 0.043 7.456 1.00 96.06 116 LEU A O 1
ATOM 906 N N . GLY A 1 117 ? 4.547 1.838 6.504 1.00 95.12 117 GLY A N 1
ATOM 907 C CA . GLY A 1 117 ? 3.675 2.213 7.604 1.00 95.12 117 GLY A CA 1
ATOM 908 C C . GLY A 1 117 ? 2.213 1.992 7.225 1.00 95.12 117 GLY A C 1
ATOM 909 O O . GLY A 1 117 ? 1.853 1.951 6.047 1.00 95.12 117 GLY A O 1
ATOM 910 N N . VAL A 1 118 ? 1.353 1.895 8.232 1.00 94.56 118 VAL A N 1
ATOM 911 C CA . VAL A 1 118 ? -0.101 1.903 8.054 1.00 94.56 118 VAL A CA 1
ATOM 912 C C . VAL A 1 118 ? -0.653 3.074 8.843 1.00 94.56 118 VAL A C 1
ATOM 914 O O . VAL A 1 118 ? -0.434 3.174 10.048 1.00 94.56 118 VAL A O 1
ATOM 917 N N . LYS A 1 119 ? -1.365 3.970 8.161 1.00 94.31 119 LYS A N 1
ATOM 918 C CA . LYS A 1 119 ? -2.070 5.079 8.802 1.00 94.31 119 LYS A CA 1
ATOM 919 C C . LYS A 1 119 ? -3.567 4.818 8.727 1.00 94.31 119 LYS A C 1
ATOM 921 O O . LYS A 1 119 ? -4.110 4.643 7.638 1.00 94.31 119 LYS A O 1
ATOM 926 N N . LEU A 1 120 ? -4.224 4.804 9.882 1.00 92.69 120 LEU A N 1
ATOM 927 C CA . LEU A 1 120 ? -5.669 4.614 9.970 1.00 92.69 120 LEU A CA 1
ATOM 928 C C . LEU A 1 120 ? -6.392 5.854 9.443 1.00 92.69 120 LEU A C 1
ATOM 930 O O . LEU A 1 120 ? -6.012 6.986 9.756 1.00 92.69 120 LEU A O 1
ATOM 934 N N . ARG A 1 121 ? -7.434 5.639 8.642 1.00 89.31 121 ARG A N 1
ATOM 935 C CA . ARG A 1 121 ? -8.384 6.692 8.299 1.00 89.31 121 ARG A CA 1
ATOM 936 C C . ARG A 1 121 ? -9.361 6.854 9.468 1.00 89.31 121 ARG A C 1
ATOM 938 O O . ARG A 1 121 ? -9.753 5.851 10.068 1.00 89.31 121 ARG A O 1
ATOM 945 N N . PRO A 1 122 ? -9.763 8.088 9.810 1.00 83.75 122 PRO A N 1
ATOM 946 C CA . PRO A 1 122 ? -10.882 8.292 10.714 1.00 83.75 122 PRO A CA 1
ATOM 947 C C . PRO A 1 122 ? -12.111 7.534 10.187 1.00 83.75 122 PRO A C 1
ATOM 949 O O . PRO A 1 122 ? -12.322 7.520 8.971 1.00 83.75 122 PRO A O 1
ATOM 952 N N . PRO A 1 123 ? -12.907 6.890 11.056 1.00 73.75 123 PRO A N 1
ATOM 953 C CA . PRO A 1 123 ? -14.169 6.313 10.626 1.00 73.75 123 PRO A CA 1
ATOM 954 C C . PRO A 1 123 ? -15.043 7.430 10.059 1.00 73.75 123 PRO A C 1
ATOM 956 O O . PRO A 1 123 ? -15.202 8.468 10.708 1.00 73.75 123 PRO A O 1
ATOM 959 N N . LEU A 1 124 ? -15.599 7.205 8.865 1.00 65.25 124 LEU A N 1
ATOM 960 C CA . LEU A 1 124 ? -16.637 8.083 8.342 1.00 65.25 124 LEU A CA 1
ATOM 961 C C . LEU A 1 124 ? -17.785 8.055 9.356 1.00 65.25 124 LEU A C 1
ATOM 963 O O . LEU A 1 124 ? -18.294 6.981 9.681 1.00 65.25 124 LEU A O 1
ATOM 967 N N . LYS A 1 125 ? -18.135 9.209 9.926 1.00 64.88 125 LYS A N 1
ATOM 968 C CA . LYS A 1 125 ? -19.291 9.304 10.828 1.00 64.88 125 LYS A CA 1
ATOM 969 C C . LYS A 1 125 ? -20.568 9.215 9.996 1.00 64.88 125 LYS A C 1
ATOM 971 O O . LYS A 1 125 ? -20.559 9.636 8.844 1.00 64.88 125 LYS A O 1
ATOM 976 N N . ASP A 1 126 ? -21.666 8.754 10.592 1.00 61.28 126 ASP A N 1
ATOM 977 C CA . ASP A 1 126 ? -22.978 8.669 9.922 1.00 61.28 126 ASP A CA 1
ATOM 978 C C . ASP A 1 126 ? -23.414 10.005 9.271 1.00 61.28 126 ASP A C 1
ATOM 980 O O . ASP A 1 126 ? -24.162 10.014 8.295 1.00 61.28 126 ASP A O 1
ATOM 984 N N . ASP A 1 127 ? -22.887 11.133 9.761 1.00 59.16 127 ASP A N 1
ATOM 985 C CA . ASP A 1 127 ? -23.164 12.484 9.261 1.00 59.16 127 ASP A CA 1
ATOM 986 C C . ASP A 1 127 ? -22.174 12.998 8.189 1.00 59.16 127 ASP A C 1
ATOM 988 O O . ASP A 1 127 ? -22.323 14.124 7.698 1.00 59.16 127 ASP A O 1
ATOM 992 N N . GLU A 1 128 ? -21.147 12.228 7.809 1.00 68.44 128 GLU A N 1
ATOM 993 C CA . GLU A 1 128 ? -20.211 12.615 6.747 1.00 68.44 128 GLU A CA 1
ATOM 994 C C . GLU A 1 128 ? -20.841 12.414 5.362 1.00 68.44 128 GLU A C 1
ATOM 996 O O . GLU A 1 128 ? -21.057 11.305 4.875 1.00 68.44 128 GLU A O 1
ATOM 1001 N N . LYS A 1 129 ? -21.148 13.530 4.695 1.00 68.06 129 LYS A N 1
ATOM 1002 C CA . LYS A 1 129 ? -21.788 13.532 3.377 1.00 68.06 129 LYS A CA 1
ATOM 1003 C C . LYS A 1 129 ? -20.745 13.377 2.273 1.00 68.06 129 LYS A C 1
ATOM 1005 O O . LYS A 1 129 ? -20.022 14.322 1.960 1.00 68.06 129 LYS A O 1
ATOM 1010 N N . LEU A 1 130 ? -20.710 12.209 1.636 1.00 71.69 130 LEU A N 1
ATOM 1011 C CA . LEU A 1 130 ? -19.958 12.002 0.398 1.00 71.69 130 LEU A CA 1
ATOM 1012 C C . LEU A 1 130 ? -20.616 12.795 -0.739 1.00 71.69 130 LEU A C 1
ATOM 1014 O O . LEU A 1 130 ? -21.780 12.575 -1.078 1.00 71.69 130 LEU A O 1
ATOM 1018 N N . ILE A 1 131 ? -19.871 13.722 -1.337 1.00 79.25 131 ILE A N 1
ATOM 1019 C CA . ILE A 1 131 ? -20.328 14.489 -2.499 1.00 79.25 131 ILE A CA 1
ATOM 1020 C C . ILE A 1 131 ? -19.885 13.747 -3.759 1.00 79.25 131 ILE A C 1
ATOM 1022 O O . ILE A 1 131 ? -18.693 13.550 -3.992 1.00 79.25 131 ILE A O 1
ATOM 1026 N N . ARG A 1 132 ? -20.849 13.339 -4.588 1.00 70.12 132 ARG A N 1
ATOM 1027 C CA . ARG A 1 132 ? -20.578 12.773 -5.912 1.00 70.12 132 ARG A CA 1
ATOM 1028 C C . ARG A 1 132 ? -20.236 13.907 -6.881 1.00 70.12 132 ARG A C 1
ATOM 1030 O O . ARG A 1 132 ? -21.066 14.784 -7.099 1.00 70.12 132 ARG A O 1
ATOM 1037 N N . VAL A 1 133 ? -19.041 13.874 -7.463 1.00 75.75 133 VAL A N 1
ATOM 1038 C CA . VAL A 1 133 ? -18.662 14.748 -8.585 1.00 75.75 133 VAL A CA 1
ATOM 1039 C C . VAL A 1 133 ? -19.123 14.071 -9.882 1.00 75.75 133 VAL A C 1
ATOM 1041 O O . VAL A 1 133 ? -18.864 12.878 -10.060 1.00 75.75 133 VAL A O 1
ATOM 1044 N N . LEU A 1 134 ? -19.869 14.803 -10.716 1.00 67.50 134 LEU A N 1
ATOM 1045 C CA . LEU A 1 134 ? -20.366 14.371 -12.031 1.00 67.50 134 LEU A CA 1
ATOM 1046 C C . LEU A 1 134 ? -19.443 14.859 -13.147 1.00 67.50 134 LEU A C 1
ATOM 1048 O O . LEU A 1 134 ? -18.964 16.009 -13.030 1.00 67.50 134 LEU A O 1
#

Sequence (134 aa):
LAPLAENDNEDVFQTHSGTRSLAESSDVTPVPSSTVASDDPINSVVELSTSGNLLHLDVDARLPFGRFKAWLGRKLGMDTTQFVVIKHYREDDKGYECNNKDDESVRNALENVFKLGVKLRPPLKDDEKLIRVL

pLDDT: mean 76.54, std 21.86, range [33.25, 97.88]

Foldseek 3Di:
DDDDDDDDDDDDDDDDDDDDDDDDDDPDPPPPPPPPPPLPLVVQWDFDDDDPPDTDIDGNQQQFQLSVLVVVCVVVVHDSVFKFKWFDLDPPDPTDTQPDDRRDGNNVSCPSTPDIDIGTDDPQPPPNDDDDDD

Secondary structure (DSSP, 8-state):
----------------------------------------TTTTEEEEEEETTEEEEEE-TTSBHHHHHHHHHHHHTS-GGGEEEEEESSTT---EE----TTSBHHHHTTT--EEEEEEPPPPPTT--PPPP-

Organism: Oesophagostomum dentatum (NCBI:txid61180)

Radius of gyration: 30.59 Å; chains: 1; bounding box: 44×64×100 Å